Protein AF-A0A914CE18-F1 (afdb_monomer)

Sequence (80 aa):
MHPFLLASCNSLTCPSGQVCVEHTIPCIGRSCKKVPKCVAPGTCEAKECPPSHKCIEKDGPKCIRTIFTEAEVALLSKNN

pLDDT: mean 73.24, std 11.08, range [31.58, 85.62]

Foldseek 3Di:
DDPQPDDAQVRDDAPPQWHWDWDFDPDPPPDTDTGIDTDHPQDLRNDDADPQFDFDCPPTTDTHRDRDDPVRVVVVVVVD

Radius of gyration: 17.22 Å; Cα contacts (8 Å, |Δi|>4): 107; chains: 1; bounding box: 34×40×43 Å

Nearest PDB structures (foldseek):
  8ww0-assembly1_A  TM=5.264E-01  e=2.386E+00  synthetic construct

Structure (mmCIF, N/CA/C/O backbone):
data_AF-A0A914CE18-F1
#
_entry.id   AF-A0A914CE18-F1
#
loop_
_atom_site.group_PDB
_atom_site.id
_atom_site.type_symbol
_atom_site.label_atom_id
_atom_site.label_alt_id
_atom_site.label_comp_id
_atom_site.label_asym_id
_atom_site.label_entity_id
_atom_site.label_seq_id
_atom_site.pdbx_PDB_ins_code
_atom_site.Cartn_x
_atom_site.Cartn_y
_atom_site.Cartn_z
_atom_site.occupancy
_atom_site.B_iso_or_equiv
_atom_site.auth_seq_id
_atom_site.auth_comp_id
_atom_site.auth_asym_id
_atom_site.auth_atom_id
_atom_site.pdbx_PDB_model_num
ATOM 1 N N . MET A 1 1 ? 1.379 -15.523 -23.583 1.00 36.34 1 MET A N 1
ATOM 2 C CA . MET A 1 1 ? 2.181 -15.831 -22.380 1.00 36.34 1 MET A CA 1
ATOM 3 C C . MET A 1 1 ? 1.851 -14.782 -21.322 1.00 36.34 1 MET A C 1
ATOM 5 O O . MET A 1 1 ? 2.179 -13.628 -21.531 1.00 36.34 1 MET A O 1
ATOM 9 N N . HIS A 1 2 ? 1.083 -15.129 -20.283 1.00 31.58 2 HIS A N 1
ATOM 10 C CA . HIS A 1 2 ? 0.684 -14.200 -19.210 1.00 31.58 2 HIS A CA 1
ATOM 11 C C . HIS A 1 2 ? 1.586 -14.437 -17.984 1.00 31.58 2 HIS A C 1
ATOM 13 O O . HIS A 1 2 ? 1.368 -15.419 -17.274 1.00 31.58 2 HIS A O 1
ATOM 19 N N . PRO A 1 3 ? 2.601 -13.594 -17.720 1.00 43.66 3 PRO A N 1
ATOM 20 C CA . PRO A 1 3 ? 3.533 -13.775 -16.609 1.00 43.66 3 PRO A CA 1
ATOM 21 C C . PRO A 1 3 ? 2.945 -13.227 -15.297 1.00 43.66 3 PRO A C 1
ATOM 23 O O . PRO A 1 3 ? 3.510 -12.349 -14.662 1.00 43.66 3 PRO A O 1
ATOM 26 N N . PHE A 1 4 ? 1.787 -13.746 -14.885 1.00 42.91 4 PHE A N 1
ATOM 27 C CA . PHE A 1 4 ? 1.166 -13.451 -13.582 1.00 42.91 4 PHE A CA 1
ATOM 28 C C . PHE A 1 4 ? 1.592 -14.464 -12.500 1.00 42.91 4 PHE A C 1
ATOM 30 O O . PHE A 1 4 ? 0.881 -14.697 -11.521 1.00 42.91 4 PHE A O 1
ATOM 37 N N . LEU A 1 5 ? 2.741 -15.121 -12.690 1.00 49.16 5 LEU A N 1
ATOM 38 C CA . LEU A 1 5 ? 3.285 -16.081 -11.736 1.00 49.16 5 LEU A CA 1
ATOM 39 C C . LEU A 1 5 ? 4.014 -15.334 -10.622 1.00 49.16 5 LEU A C 1
ATOM 41 O O . LEU A 1 5 ? 5.208 -15.095 -10.725 1.00 49.16 5 LEU A O 1
ATOM 45 N N . LEU A 1 6 ? 3.255 -14.977 -9.582 1.00 55.19 6 LEU A N 1
ATOM 46 C CA . LEU A 1 6 ? 3.686 -14.942 -8.176 1.00 55.19 6 LEU A CA 1
ATOM 47 C C . LEU A 1 6 ? 5.094 -14.374 -7.923 1.00 55.19 6 LEU A C 1
ATOM 49 O O . LEU A 1 6 ? 5.838 -14.903 -7.101 1.00 55.19 6 LEU A O 1
ATOM 53 N N . ALA A 1 7 ? 5.478 -13.296 -8.605 1.00 61.12 7 ALA A N 1
ATOM 54 C CA . ALA A 1 7 ? 6.588 -12.503 -8.112 1.00 61.12 7 ALA A CA 1
ATOM 55 C C . ALA A 1 7 ? 6.142 -11.933 -6.757 1.00 61.12 7 ALA A C 1
ATOM 57 O O . ALA A 1 7 ? 4.964 -11.645 -6.569 1.00 61.12 7 ALA A O 1
ATOM 58 N N . SER A 1 8 ? 7.047 -11.792 -5.802 1.00 72.00 8 SER A N 1
ATOM 59 C CA . SER A 1 8 ? 6.903 -10.817 -4.716 1.00 72.00 8 SER A CA 1
ATOM 60 C C . SER A 1 8 ? 7.787 -9.625 -5.062 1.00 72.00 8 SER A C 1
ATOM 62 O O . SER A 1 8 ? 8.579 -9.699 -6.003 1.00 72.00 8 SER A O 1
ATOM 64 N N . CYS A 1 9 ? 7.743 -8.545 -4.285 1.00 78.94 9 CYS A N 1
ATOM 65 C CA . CYS A 1 9 ? 8.677 -7.435 -4.504 1.00 78.94 9 CYS A CA 1
ATOM 66 C C . CYS A 1 9 ? 10.158 -7.811 -4.366 1.00 78.94 9 CYS A C 1
ATOM 68 O O . CYS A 1 9 ? 11.019 -7.084 -4.841 1.00 78.94 9 CYS A O 1
ATOM 70 N N . ASN A 1 10 ? 10.452 -8.975 -3.784 1.00 79.00 10 ASN A N 1
ATOM 71 C CA . ASN A 1 10 ? 11.789 -9.562 -3.759 1.00 79.00 10 ASN A CA 1
ATOM 72 C C . ASN A 1 10 ? 12.253 -10.049 -5.153 1.00 79.00 10 ASN A C 1
ATOM 74 O O . ASN A 1 10 ? 13.426 -9.967 -5.491 1.00 79.00 10 ASN A O 1
ATOM 78 N N . SER A 1 11 ? 11.328 -10.523 -5.991 1.00 75.00 11 SER A N 1
ATOM 79 C CA . SER A 1 11 ? 11.629 -11.085 -7.318 1.00 75.00 11 SER A CA 1
ATOM 80 C C . SER A 1 11 ? 11.227 -10.165 -8.476 1.00 75.00 11 SER A C 1
ATOM 82 O O . SER A 1 11 ? 11.485 -10.496 -9.631 1.00 75.00 11 SER A O 1
ATOM 84 N N . LEU A 1 12 ? 10.581 -9.030 -8.186 1.00 79.69 12 LEU A N 1
ATOM 85 C CA . LEU A 1 12 ? 10.147 -8.052 -9.180 1.00 79.69 12 LEU A CA 1
ATOM 86 C C . LEU A 1 12 ? 11.122 -6.872 -9.227 1.00 79.69 12 LEU A C 1
ATOM 88 O O . LEU A 1 12 ? 1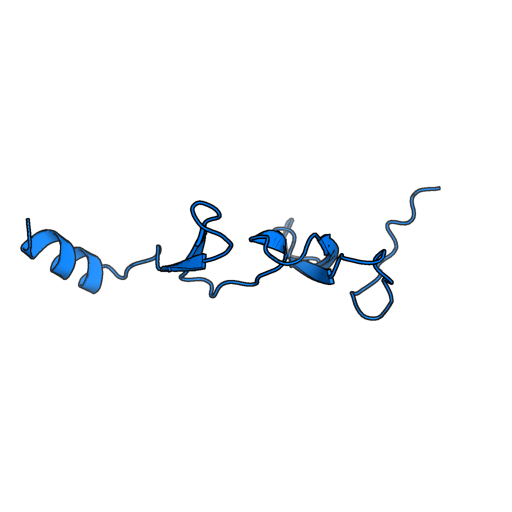1.153 -6.040 -8.322 1.00 79.69 12 LEU A O 1
ATOM 92 N N . THR A 1 13 ? 11.883 -6.762 -10.312 1.00 81.19 13 THR A N 1
ATOM 93 C CA . THR A 1 13 ? 12.683 -5.565 -10.591 1.00 81.19 13 THR A CA 1
ATOM 94 C C . THR A 1 13 ? 11.818 -4.532 -11.302 1.00 81.19 13 THR A C 1
ATOM 96 O O . THR A 1 13 ? 11.377 -4.754 -12.429 1.00 81.19 13 THR A O 1
ATOM 99 N N . CYS A 1 14 ? 11.570 -3.401 -10.645 1.00 82.00 14 CYS A N 1
ATOM 100 C CA . CYS A 1 14 ? 10.834 -2.296 -11.249 1.00 82.00 14 CYS A CA 1
ATOM 101 C C . CYS A 1 14 ? 11.737 -1.439 -12.147 1.00 82.00 14 CYS A C 1
ATOM 103 O O . CYS A 1 14 ? 12.926 -1.290 -11.855 1.00 82.00 14 CYS A O 1
ATOM 105 N N . PRO A 1 15 ? 11.193 -0.860 -13.233 1.00 83.38 15 PRO A N 1
ATOM 106 C CA . PRO A 1 15 ? 11.934 0.073 -14.073 1.00 83.38 15 PRO A CA 1
ATOM 107 C C . PRO A 1 15 ? 12.359 1.320 -13.280 1.00 83.38 15 PRO A C 1
ATOM 109 O O . PRO A 1 15 ? 11.735 1.686 -12.280 1.00 83.38 15 PRO A O 1
ATOM 112 N N . SER A 1 16 ? 13.430 1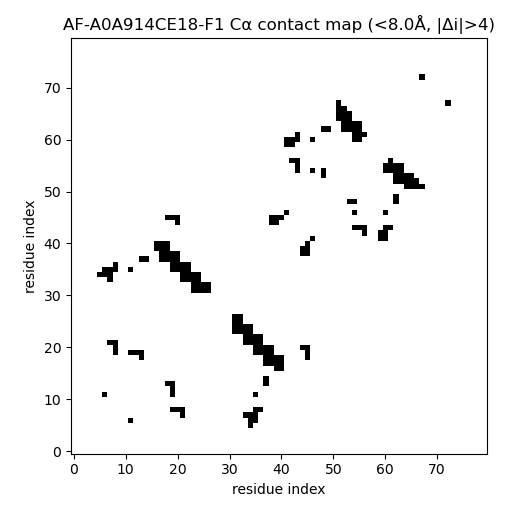.977 -13.736 1.00 78.88 16 SER A N 1
ATOM 113 C CA . SER A 1 16 ? 14.019 3.140 -13.063 1.00 78.88 16 SER A CA 1
ATOM 114 C C . SER A 1 16 ? 12.981 4.221 -12.765 1.00 78.88 16 SER A C 1
ATOM 116 O O . SER A 1 16 ? 12.277 4.687 -13.659 1.00 78.88 16 SER A O 1
ATOM 118 N N . GLY A 1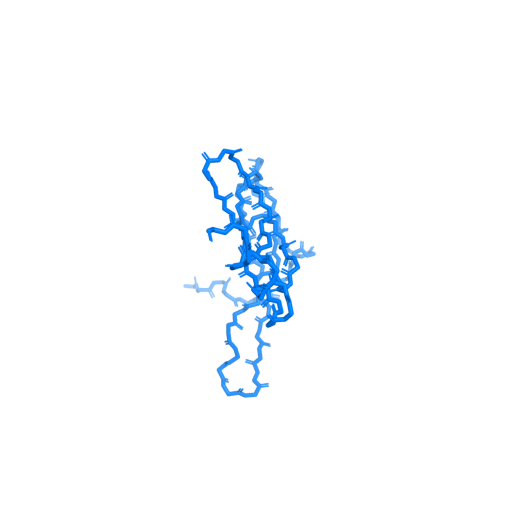 17 ? 12.913 4.631 -11.498 1.00 78.00 17 GLY A N 1
ATOM 119 C CA . GLY A 1 17 ? 11.951 5.623 -11.020 1.00 78.00 17 GLY A CA 1
ATOM 120 C C . GLY A 1 17 ? 10.624 5.044 -10.526 1.00 78.00 17 GLY A C 1
ATOM 121 O O . GLY A 1 17 ? 9.740 5.823 -10.195 1.00 78.00 17 GLY A O 1
ATOM 122 N N . GLN A 1 18 ? 10.472 3.718 -10.441 1.00 85.62 18 GLN A N 1
ATOM 123 C CA . GLN A 1 18 ? 9.342 3.055 -9.781 1.00 85.62 18 GLN A CA 1
ATOM 124 C C . GLN A 1 18 ? 9.797 2.261 -8.554 1.00 85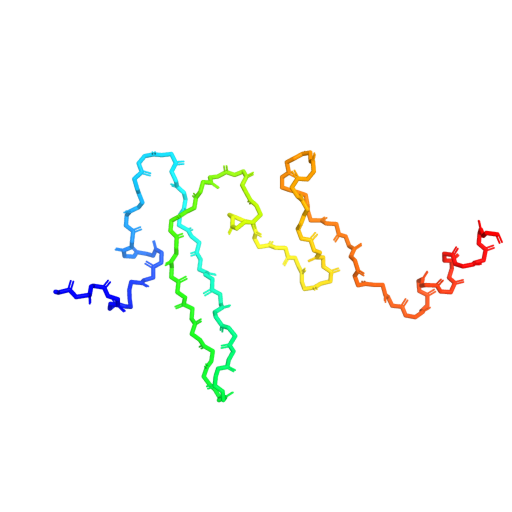.62 18 GLN A C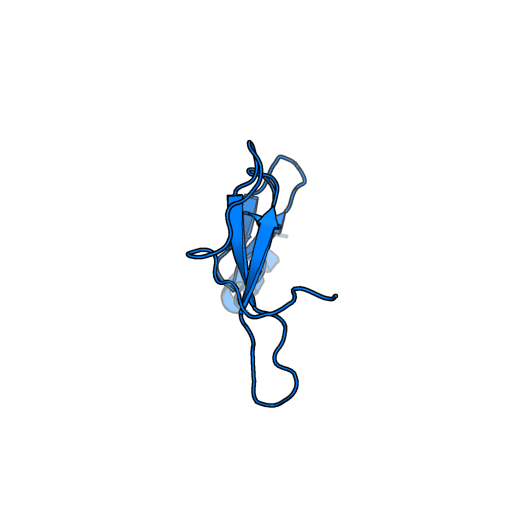 1
ATOM 126 O O . GLN A 1 18 ? 10.933 1.795 -8.478 1.00 85.62 18 GLN A O 1
ATOM 131 N N . VAL A 1 19 ? 8.889 2.087 -7.595 1.00 84.50 19 VAL A N 1
ATOM 132 C CA . VAL A 1 19 ? 9.088 1.253 -6.405 1.00 84.50 19 VAL A CA 1
ATOM 133 C C . VAL A 1 19 ? 8.133 0.069 -6.442 1.00 84.50 19 VAL A C 1
ATOM 135 O O . VAL A 1 19 ? 7.001 0.195 -6.909 1.00 84.50 19 VAL A O 1
ATOM 138 N N . CYS A 1 20 ? 8.588 -1.090 -5.971 1.00 83.94 20 CYS A N 1
ATOM 139 C CA . CYS A 1 20 ? 7.710 -2.242 -5.828 1.00 83.94 20 CYS A CA 1
ATOM 140 C C . CYS A 1 20 ? 6.954 -2.174 -4.502 1.00 83.94 20 CYS A C 1
ATOM 142 O O . CYS A 1 20 ? 7.566 -1.988 -3.451 1.00 83.94 20 CYS A O 1
ATOM 144 N N . VAL A 1 21 ? 5.644 -2.390 -4.556 1.00 84.50 21 VAL A N 1
ATOM 145 C CA . VAL A 1 21 ? 4.767 -2.531 -3.389 1.00 84.50 21 VAL A CA 1
ATOM 146 C C . VAL A 1 21 ? 3.935 -3.803 -3.480 1.00 84.50 21 VAL A C 1
ATOM 148 O O . VAL A 1 21 ? 3.557 -4.227 -4.571 1.00 84.50 21 VAL A O 1
ATOM 151 N N . GLU A 1 22 ? 3.617 -4.412 -2.341 1.00 84.25 22 GLU A N 1
ATOM 152 C CA . GLU A 1 22 ? 2.721 -5.568 -2.287 1.00 84.25 22 GLU A CA 1
ATOM 153 C C . GLU A 1 22 ? 1.285 -5.108 -2.018 1.00 84.25 22 GLU A C 1
ATOM 155 O O . GLU A 1 22 ? 0.927 -4.751 -0.900 1.00 84.25 22 GLU A O 1
ATOM 160 N N . HIS A 1 23 ? 0.433 -5.142 -3.042 1.00 76.62 23 HIS A N 1
ATOM 161 C CA . HIS A 1 23 ? -0.991 -4.859 -2.878 1.00 76.62 23 HIS A CA 1
ATOM 162 C C . HIS A 1 23 ? -1.731 -6.111 -2.436 1.00 76.62 23 HIS A C 1
ATOM 164 O O . HIS A 1 23 ? -1.657 -7.163 -3.072 1.00 76.62 23 HIS A O 1
ATOM 170 N N . THR A 1 24 ? -2.484 -5.995 -1.348 1.00 77.38 24 THR A N 1
ATOM 171 C CA . THR A 1 24 ? -3.398 -7.059 -0.936 1.00 77.38 24 THR A CA 1
ATOM 172 C C . THR A 1 24 ? -4.664 -6.937 -1.771 1.00 77.38 24 THR A C 1
ATOM 174 O O . THR A 1 24 ? -5.440 -6.000 -1.593 1.00 77.38 24 THR A O 1
ATOM 177 N N . ILE A 1 25 ? -4.884 -7.880 -2.689 1.00 78.19 25 ILE A N 1
ATOM 178 C CA . ILE A 1 25 ? -6.171 -7.966 -3.378 1.00 78.19 25 ILE A CA 1
ATOM 179 C C . ILE A 1 25 ? -7.238 -8.468 -2.401 1.00 78.19 25 ILE A C 1
ATOM 181 O O . ILE A 1 25 ? -6.943 -9.341 -1.572 1.00 78.19 25 ILE A O 1
ATOM 185 N N . PRO A 1 26 ? -8.465 -7.912 -2.475 1.00 73.25 26 PRO A N 1
ATOM 186 C CA . PRO A 1 26 ? -9.549 -8.282 -1.581 1.00 73.25 26 PRO A CA 1
ATOM 187 C C . PRO A 1 26 ? -9.750 -9.791 -1.611 1.00 73.25 26 PRO A C 1
ATOM 189 O O . PRO A 1 26 ? -9.667 -10.431 -2.661 1.00 73.25 26 PRO A O 1
ATOM 192 N N . CYS A 1 27 ? -9.969 -10.360 -0.432 1.00 76.81 27 CYS A N 1
ATOM 193 C CA . CYS A 1 27 ? -10.062 -11.798 -0.266 1.00 76.81 27 CYS A CA 1
ATOM 194 C C . CYS A 1 27 ? -11.275 -12.310 -1.049 1.00 76.81 27 CYS A C 1
ATOM 196 O O . CYS A 1 27 ? -12.419 -12.002 -0.716 1.00 76.81 27 CYS A O 1
ATOM 198 N N . ILE A 1 28 ? -11.030 -13.095 -2.098 1.00 73.81 28 ILE A N 1
ATOM 199 C CA . ILE A 1 28 ? -12.101 -13.780 -2.820 1.00 73.81 28 ILE A CA 1
ATOM 200 C C . ILE A 1 28 ? -12.331 -15.092 -2.066 1.00 73.81 28 ILE A C 1
ATOM 202 O O . ILE A 1 28 ? -11.571 -16.053 -2.197 1.00 73.81 28 ILE A O 1
ATOM 206 N N . GLY A 1 29 ? -13.327 -15.096 -1.178 1.00 80.31 29 GLY A N 1
ATOM 207 C CA . GLY A 1 29 ? -13.563 -16.193 -0.238 1.00 80.31 29 GLY A CA 1
ATOM 208 C C . GLY A 1 29 ? -12.572 -16.175 0.933 1.00 80.31 29 GLY A C 1
ATOM 209 O O . GLY A 1 29 ? -12.504 -15.197 1.669 1.00 80.31 29 GLY A O 1
ATOM 210 N N . ARG A 1 30 ? -11.810 -17.262 1.132 1.00 72.75 30 ARG A N 1
ATOM 211 C CA . ARG A 1 30 ? -10.847 -17.407 2.251 1.00 72.75 30 ARG A CA 1
ATOM 212 C C . ARG A 1 30 ? -9.401 -17.042 1.909 1.00 72.75 30 ARG A C 1
ATOM 214 O O . ARG A 1 30 ? -8.537 -17.121 2.776 1.00 72.75 30 ARG A O 1
ATOM 221 N N . SER A 1 31 ? -9.117 -16.678 0.663 1.00 73.31 31 SER A N 1
ATOM 222 C CA . SER A 1 31 ? -7.747 -16.430 0.215 1.00 73.31 31 SER A CA 1
ATOM 223 C C . SER A 1 31 ? -7.584 -14.983 -0.214 1.00 73.31 31 SER A C 1
ATOM 225 O O . SER A 1 31 ? -8.067 -14.566 -1.263 1.00 73.31 31 SER A O 1
ATOM 227 N N . CYS A 1 32 ? -6.866 -14.224 0.603 1.00 79.00 32 CYS A N 1
ATOM 228 C CA . CYS A 1 32 ? -6.311 -12.937 0.219 1.00 79.00 32 CYS A CA 1
ATOM 229 C C . CYS A 1 32 ? -4.964 -13.219 -0.446 1.00 79.00 32 CYS A C 1
ATOM 231 O O . CYS A 1 32 ? -4.158 -13.990 0.080 1.00 79.00 32 CYS A O 1
ATOM 233 N N . LYS A 1 33 ? -4.719 -12.632 -1.611 1.00 76.81 33 LYS A N 1
ATOM 234 C CA . LYS A 1 33 ? -3.423 -12.744 -2.281 1.00 76.81 33 LYS A CA 1
ATOM 235 C C . LYS A 1 33 ? -2.726 -11.396 -2.201 1.00 76.81 33 LYS A C 1
ATOM 237 O O . LYS A 1 33 ? -3.360 -10.355 -2.343 1.00 76.81 33 LYS A O 1
ATOM 242 N N . LYS A 1 34 ? -1.419 -11.425 -1.973 1.00 77.50 34 LYS A N 1
ATOM 243 C CA . LYS A 1 34 ? -0.568 -10.256 -2.169 1.00 77.50 34 LYS A CA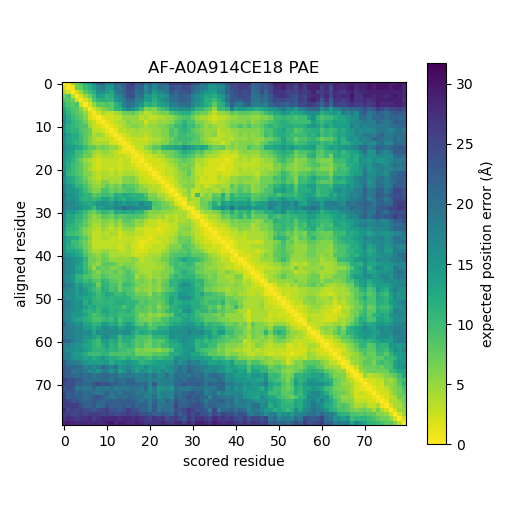 1
ATOM 244 C C . LYS A 1 34 ? -0.020 -10.318 -3.584 1.00 77.50 34 LYS A C 1
ATOM 246 O O . LYS A 1 34 ? 0.453 -11.369 -4.011 1.00 77.50 34 LYS A O 1
ATOM 251 N N . VAL A 1 35 ? -0.151 -9.223 -4.316 1.00 81.00 35 VAL A N 1
ATOM 252 C CA . VAL A 1 35 ? 0.372 -9.076 -5.672 1.00 81.00 35 VAL A CA 1
ATOM 253 C C . VAL A 1 35 ? 1.379 -7.933 -5.669 1.00 81.00 35 VAL A C 1
ATOM 255 O O . VAL A 1 35 ? 1.042 -6.836 -5.220 1.00 81.00 35 VAL A O 1
ATOM 258 N N . PRO A 1 36 ? 2.623 -8.148 -6.120 1.00 82.25 36 PRO A N 1
ATOM 259 C CA . PRO A 1 36 ? 3.562 -7.056 -6.252 1.00 82.25 36 PRO A CA 1
ATOM 260 C C . PRO A 1 36 ? 3.137 -6.181 -7.426 1.00 82.25 36 PRO A C 1
ATOM 262 O O . PRO A 1 36 ? 2.656 -6.659 -8.458 1.00 82.25 36 PRO A O 1
ATOM 265 N N . LYS A 1 37 ? 3.349 -4.885 -7.282 1.00 83.25 37 LYS A N 1
ATOM 266 C CA . LYS A 1 37 ? 3.082 -3.909 -8.323 1.00 83.25 37 LYS A CA 1
ATOM 267 C C . LYS A 1 37 ? 4.184 -2.866 -8.304 1.00 83.25 37 LYS A C 1
ATOM 269 O O . LYS A 1 37 ? 4.532 -2.350 -7.247 1.00 83.25 37 LYS A O 1
ATOM 274 N N . CYS A 1 38 ? 4.720 -2.556 -9.477 1.00 84.50 38 CYS A N 1
ATOM 275 C CA . CYS A 1 38 ? 5.587 -1.399 -9.644 1.00 84.50 38 CYS A CA 1
ATOM 276 C C . CYS A 1 38 ? 4.723 -0.150 -9.756 1.00 84.50 38 CYS A C 1
ATOM 278 O O . CYS A 1 38 ? 3.826 -0.078 -10.598 1.00 84.50 38 CYS A O 1
ATOM 280 N N . VAL A 1 39 ? 4.980 0.819 -8.891 1.00 84.06 39 VAL A N 1
ATOM 281 C CA . VAL A 1 39 ? 4.210 2.057 -8.801 1.00 84.06 39 VAL A CA 1
ATOM 282 C C . VAL A 1 39 ? 5.156 3.244 -8.762 1.00 84.06 39 VAL A C 1
ATOM 284 O O . VAL A 1 39 ? 6.316 3.128 -8.359 1.00 84.06 39 VAL A O 1
ATOM 287 N N . ALA A 1 40 ? 4.670 4.399 -9.206 1.00 83.00 40 ALA A N 1
ATOM 288 C CA . ALA A 1 40 ? 5.444 5.623 -9.102 1.00 83.00 40 ALA A CA 1
ATOM 289 C C . ALA A 1 40 ? 5.615 5.994 -7.615 1.00 83.00 40 ALA A C 1
ATOM 291 O O . ALA A 1 40 ? 4.618 6.027 -6.880 1.00 83.00 40 ALA A O 1
ATOM 292 N N . PRO A 1 41 ? 6.846 6.277 -7.151 1.00 77.56 41 PRO A N 1
ATOM 293 C CA . PRO A 1 41 ? 7.063 6.807 -5.818 1.00 77.56 41 PRO A CA 1
ATOM 294 C C . PRO A 1 41 ? 6.320 8.136 -5.694 1.00 77.56 41 PRO A C 1
ATOM 296 O O . PRO A 1 41 ? 6.197 8.891 -6.657 1.00 77.56 41 PRO A O 1
ATOM 299 N N . GLY A 1 42 ? 5.801 8.420 -4.505 1.00 74.44 42 GLY A N 1
ATOM 300 C CA . GLY A 1 42 ? 5.003 9.627 -4.304 1.00 74.44 42 GLY A CA 1
ATOM 301 C C . GLY A 1 42 ? 3.527 9.483 -4.693 1.00 74.44 42 GLY A C 1
ATOM 302 O O . GLY A 1 42 ? 2.826 10.485 -4.726 1.00 74.44 42 GLY A O 1
ATOM 303 N N . THR A 1 43 ? 3.031 8.268 -4.934 1.00 8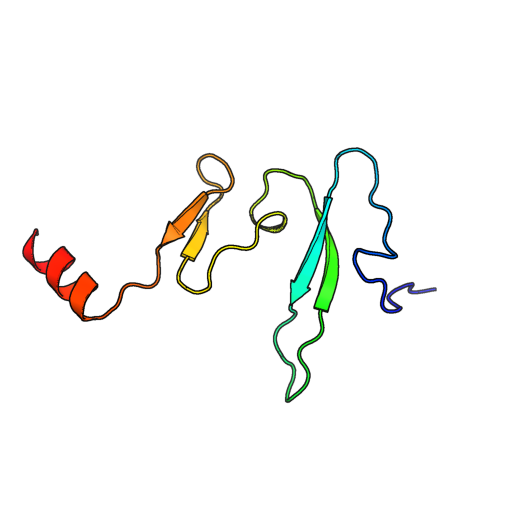0.12 43 THR A N 1
ATOM 304 C CA . THR A 1 43 ? 1.590 7.996 -5.077 1.00 80.12 43 THR A CA 1
ATOM 305 C C . THR A 1 43 ? 1.040 7.309 -3.838 1.00 80.12 43 THR A C 1
ATOM 307 O O . THR A 1 43 ? 1.779 6.721 -3.042 1.00 80.12 43 THR A O 1
ATOM 310 N N . CYS A 1 44 ? -0.276 7.357 -3.670 1.00 77.94 44 CYS A N 1
ATOM 311 C CA . CYS A 1 44 ? -0.935 6.609 -2.607 1.00 77.94 44 CYS A CA 1
ATOM 312 C C . CYS A 1 44 ? -0.812 5.093 -2.775 1.00 77.94 44 CYS A C 1
ATOM 314 O O . CYS A 1 44 ? -0.817 4.367 -1.788 1.00 77.94 44 CYS A O 1
ATOM 316 N N . GLU A 1 45 ? -0.632 4.607 -4.002 1.00 74.06 45 GLU A N 1
ATOM 317 C CA . GLU A 1 45 ? -0.354 3.193 -4.242 1.00 74.06 45 GLU A CA 1
ATOM 318 C C . GLU A 1 45 ? 1.025 2.770 -3.729 1.00 74.06 45 GLU A C 1
ATOM 320 O O . GLU A 1 45 ? 1.181 1.624 -3.319 1.00 74.06 45 GLU A O 1
ATOM 325 N N . ALA A 1 46 ? 1.995 3.691 -3.711 1.00 75.19 46 ALA A N 1
ATOM 326 C CA . ALA A 1 46 ? 3.339 3.474 -3.176 1.00 75.19 46 ALA A CA 1
ATOM 327 C C . ALA A 1 46 ? 3.411 3.512 -1.642 1.00 75.19 46 ALA A C 1
ATOM 329 O O . ALA A 1 46 ? 4.481 3.292 -1.074 1.00 75.19 46 ALA A O 1
ATOM 330 N N . LYS A 1 47 ? 2.307 3.848 -0.966 1.00 72.56 47 LYS A N 1
ATOM 331 C CA . LYS A 1 47 ? 2.296 4.133 0.465 1.00 72.56 47 LYS A CA 1
ATOM 332 C C . LYS A 1 47 ? 1.219 3.323 1.172 1.00 72.56 47 LYS A C 1
ATOM 334 O O . LYS A 1 47 ? 0.031 3.596 1.038 1.00 72.56 47 LYS A O 1
ATOM 339 N N . GLU A 1 48 ? 1.637 2.367 1.994 1.00 72.06 48 GLU A N 1
ATOM 340 C CA . GLU A 1 48 ? 0.718 1.692 2.906 1.00 72.06 48 GLU A CA 1
ATOM 341 C C . GLU A 1 48 ? 0.330 2.650 4.039 1.00 72.06 48 GLU A C 1
ATOM 343 O O . GLU A 1 48 ? 1.150 3.035 4.877 1.00 72.06 48 GLU A O 1
ATOM 348 N N . CYS A 1 49 ? -0.932 3.079 4.045 1.00 73.62 49 CYS A N 1
ATOM 349 C CA . CYS A 1 49 ? -1.498 3.811 5.168 1.00 73.62 49 CYS A CA 1
ATOM 350 C C . CYS A 1 49 ? -2.042 2.830 6.218 1.00 73.62 49 CYS A C 1
ATOM 352 O O . CYS A 1 49 ? -2.529 1.756 5.861 1.00 73.62 49 CYS A O 1
ATOM 354 N N . PRO A 1 50 ? -2.017 3.196 7.513 1.00 77.81 50 PRO A N 1
ATOM 355 C CA . PRO A 1 50 ? -2.664 2.403 8.554 1.00 77.81 50 PRO A CA 1
ATOM 356 C C . PRO A 1 50 ? -4.151 2.176 8.234 1.00 77.81 50 PRO A C 1
ATOM 358 O O . PRO A 1 50 ? -4.760 3.048 7.617 1.00 77.81 50 PRO A O 1
ATOM 361 N N . PRO A 1 51 ? -4.784 1.096 8.723 1.00 72.19 51 PRO A N 1
ATOM 362 C CA . PRO A 1 51 ? -6.177 0.766 8.395 1.00 72.19 51 PRO A CA 1
ATOM 363 C C . PRO A 1 51 ? -7.181 1.879 8.742 1.00 72.19 51 PRO A C 1
ATOM 365 O O . PRO A 1 51 ? -8.196 2.024 8.070 1.00 72.19 51 PRO A O 1
ATOM 368 N N . SER A 1 52 ? -6.893 2.707 9.751 1.00 73.56 52 SER A N 1
ATOM 369 C CA . SER A 1 52 ? -7.737 3.853 10.134 1.00 73.56 52 SER A CA 1
ATOM 370 C C . SER A 1 52 ? -7.537 5.108 9.267 1.00 73.56 52 SER A C 1
ATOM 372 O O . SER A 1 52 ? -8.207 6.126 9.473 1.00 73.56 52 SER A O 1
ATOM 374 N N . HIS A 1 53 ? -6.590 5.074 8.329 1.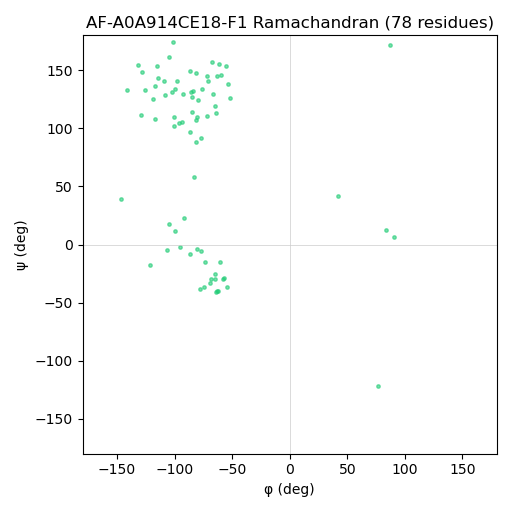00 83.44 53 HIS A N 1
ATOM 375 C CA . HIS A 1 53 ? -6.199 6.198 7.489 1.00 83.44 53 HIS A CA 1
ATOM 376 C C . HIS A 1 53 ? -6.483 5.896 6.020 1.00 83.44 53 HIS A C 1
ATOM 378 O O . HIS A 1 53 ? -6.154 4.832 5.504 1.00 83.44 53 HIS A O 1
ATOM 384 N N . LYS A 1 54 ? -7.034 6.880 5.317 1.00 80.50 54 LYS A N 1
ATOM 385 C CA . LYS A 1 54 ? -7.172 6.867 3.865 1.00 80.50 54 LYS A CA 1
ATOM 386 C C . LYS A 1 54 ? -6.059 7.703 3.259 1.00 80.50 54 LYS A C 1
ATOM 388 O O . LYS A 1 54 ? -5.786 8.815 3.714 1.00 80.50 54 LYS A O 1
ATOM 393 N N . CYS A 1 55 ? -5.418 7.176 2.225 1.00 80.75 55 CYS A N 1
ATOM 394 C CA . CYS A 1 55 ? -4.464 7.963 1.465 1.00 80.75 55 CYS A CA 1
ATOM 395 C C . CYS A 1 55 ? -5.201 8.950 0.547 1.00 80.75 55 CYS A C 1
ATOM 397 O O . CYS A 1 55 ? -6.180 8.585 -0.107 1.00 80.75 55 CYS A O 1
ATOM 399 N N . ILE A 1 56 ? -4.753 10.203 0.526 1.00 82.19 56 ILE A N 1
ATOM 400 C CA . ILE A 1 56 ? -5.308 11.286 -0.290 1.00 82.19 56 ILE A CA 1
ATOM 401 C C . ILE A 1 56 ? -4.167 11.891 -1.114 1.00 82.19 56 ILE A C 1
ATOM 403 O O . ILE A 1 56 ? -3.120 12.203 -0.554 1.00 82.19 56 ILE A O 1
ATOM 407 N N . GLU A 1 57 ? -4.388 12.095 -2.416 1.00 77.69 57 GLU A N 1
ATOM 408 C CA . GLU A 1 57 ? -3.390 12.631 -3.366 1.00 77.69 57 GLU A CA 1
ATOM 409 C C . GLU A 1 57 ? -3.559 14.135 -3.659 1.00 77.69 57 GLU A C 1
ATOM 411 O O . GLU A 1 57 ? -2.933 14.663 -4.571 1.00 77.69 57 GLU A O 1
ATOM 416 N N . LYS A 1 58 ? -4.391 14.854 -2.887 1.00 66.56 58 LYS A N 1
ATOM 417 C CA . LYS A 1 58 ? -4.698 16.283 -3.121 1.00 66.56 58 LYS A CA 1
ATOM 418 C C . LYS A 1 58 ? -3.472 17.211 -3.108 1.00 66.56 58 LYS A C 1
ATOM 420 O O . LYS A 1 58 ? -3.520 18.245 -3.757 1.00 66.56 58 LYS A O 1
ATOM 425 N N . ASP A 1 59 ? -2.435 16.873 -2.343 1.00 69.75 59 ASP A N 1
ATOM 426 C CA . ASP A 1 59 ? -1.215 17.677 -2.148 1.00 69.75 59 ASP A CA 1
ATOM 427 C C . ASP A 1 59 ? 0.003 16.743 -1.969 1.00 69.75 59 ASP A C 1
ATOM 429 O O . ASP A 1 59 ? 0.839 16.902 -1.079 1.00 69.75 59 ASP A O 1
ATOM 433 N N . GLY A 1 60 ? 0.026 1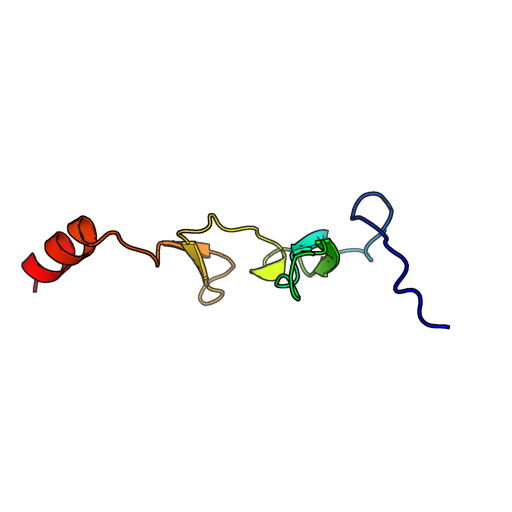5.657 -2.748 1.00 69.88 60 GLY A N 1
ATOM 434 C CA . GLY A 1 60 ? 0.921 14.516 -2.541 1.00 69.88 60 GLY A CA 1
ATOM 435 C C . GLY A 1 60 ? 0.350 13.459 -1.579 1.00 69.88 60 GLY A C 1
ATOM 436 O O . GLY A 1 60 ? -0.696 13.676 -0.964 1.00 69.88 60 GLY A O 1
ATOM 437 N N . PRO A 1 61 ? 1.009 12.294 -1.449 1.00 76.06 61 PRO A N 1
ATOM 438 C CA . PRO A 1 61 ? 0.457 11.102 -0.807 1.00 76.06 61 PRO A CA 1
ATOM 439 C C . PRO A 1 61 ? 0.479 11.231 0.721 1.00 76.06 61 PRO A C 1
ATOM 441 O O . PRO A 1 61 ? 1.447 10.883 1.418 1.00 76.06 61 PRO A O 1
ATOM 444 N N . LYS A 1 62 ? -0.625 11.736 1.272 1.00 79.94 62 LYS A N 1
ATOM 445 C CA . LYS A 1 62 ? -0.814 11.926 2.713 1.00 79.94 62 LYS A CA 1
ATOM 446 C C . LYS A 1 62 ? -1.826 10.913 3.240 1.00 79.94 62 LYS A C 1
ATOM 448 O O . LYS A 1 62 ? -2.926 10.781 2.715 1.00 79.94 62 LYS A O 1
ATOM 453 N N . CYS A 1 63 ? -1.441 10.202 4.299 1.00 79.94 63 CYS A N 1
ATOM 454 C CA . CYS A 1 63 ? -2.349 9.322 5.027 1.00 79.94 63 CYS A CA 1
ATOM 455 C C . CYS A 1 63 ? -3.155 10.196 5.981 1.00 79.94 63 CYS A C 1
ATOM 457 O O . CYS A 1 63 ? -2.608 10.691 6.964 1.00 79.94 63 CYS A O 1
ATOM 459 N N . ILE A 1 64 ? -4.427 10.414 5.677 1.00 81.31 64 ILE A N 1
ATOM 460 C CA . ILE A 1 64 ? -5.321 11.197 6.524 1.00 81.31 64 ILE A CA 1
ATOM 461 C C . ILE A 1 64 ? -6.192 10.219 7.292 1.00 81.31 64 ILE A C 1
ATOM 463 O O . ILE A 1 64 ? -6.747 9.285 6.716 1.00 81.31 64 ILE A O 1
ATOM 467 N N . ARG A 1 65 ? -6.303 10.405 8.604 1.00 79.62 65 ARG A N 1
ATOM 468 C CA . ARG A 1 65 ? -7.208 9.600 9.417 1.00 79.62 65 ARG A CA 1
ATOM 469 C C . ARG A 1 65 ? -8.643 9.887 8.980 1.00 79.62 65 ARG A C 1
ATOM 471 O O . ARG A 1 65 ? -9.083 11.030 9.042 1.00 79.62 65 ARG A O 1
ATOM 478 N N . THR A 1 66 ? -9.345 8.865 8.503 1.00 73.88 66 THR A N 1
ATOM 479 C CA . THR A 1 66 ? -10.739 8.990 8.036 1.00 73.88 66 THR A CA 1
ATOM 480 C C . THR A 1 66 ? -11.695 8.091 8.796 1.00 73.88 66 THR A C 1
ATOM 482 O O . THR A 1 66 ? -12.900 8.308 8.736 1.00 73.88 66 THR A O 1
ATOM 485 N N . ILE A 1 67 ? -11.176 7.083 9.497 1.00 70.44 67 ILE A N 1
ATOM 486 C CA . ILE A 1 67 ? -11.967 6.257 10.400 1.00 70.44 67 ILE A CA 1
ATOM 487 C C . ILE A 1 67 ? -11.781 6.836 11.799 1.00 70.44 67 ILE A C 1
ATOM 489 O O . ILE A 1 67 ? -10.720 6.699 12.418 1.00 70.44 67 ILE A O 1
ATOM 493 N N . PHE A 1 68 ? -12.815 7.534 12.252 1.00 70.19 68 PHE A N 1
ATOM 494 C CA . PHE A 1 68 ? -12.924 8.058 13.604 1.00 70.19 68 PHE A CA 1
ATOM 495 C C . PHE A 1 68 ? -13.775 7.102 14.427 1.00 70.19 68 PHE A C 1
ATOM 497 O O . PHE A 1 68 ? -14.755 6.543 13.935 1.00 70.19 68 PHE A O 1
ATOM 504 N N . THR A 1 69 ? -13.383 6.899 15.677 1.00 70.44 69 THR A N 1
ATOM 505 C CA . THR A 1 69 ? -14.232 6.192 16.639 1.00 70.44 69 THR A CA 1
ATOM 506 C C . THR A 1 69 ? -15.477 7.025 16.958 1.00 70.44 69 THR A C 1
ATOM 508 O O . THR A 1 69 ? -15.453 8.250 16.827 1.00 70.44 69 THR A O 1
ATOM 511 N N . GLU A 1 70 ? -16.564 6.394 17.411 1.00 72.12 70 GLU A N 1
ATOM 512 C CA . GLU A 1 70 ? -17.797 7.105 17.800 1.00 72.12 70 GLU A CA 1
ATOM 513 C C . GLU A 1 70 ? -17.528 8.199 18.846 1.00 72.12 70 GLU A C 1
ATOM 515 O O . GLU A 1 70 ? -18.086 9.293 18.770 1.00 72.12 70 GLU A O 1
ATOM 520 N N . ALA A 1 71 ? -16.593 7.943 19.766 1.00 69.81 71 ALA A N 1
ATOM 521 C CA . ALA A 1 71 ? -16.137 8.921 20.749 1.00 69.81 71 ALA A CA 1
ATOM 522 C C . ALA A 1 71 ? -15.480 10.157 20.102 1.00 69.81 71 ALA A C 1
ATOM 524 O O . ALA A 1 71 ? -15.718 11.281 20.536 1.00 69.81 71 ALA A O 1
ATOM 525 N N . GLU A 1 72 ? -14.687 9.977 19.044 1.00 72.12 72 GLU A N 1
ATOM 526 C CA . GLU A 1 72 ? -14.042 11.082 18.323 1.00 72.12 72 GLU A CA 1
ATOM 527 C C . GLU A 1 72 ? -15.034 11.865 17.454 1.00 72.12 72 GLU A C 1
ATOM 529 O O . GLU A 1 72 ? -14.960 13.093 17.394 1.00 72.12 72 GLU A O 1
ATOM 534 N N . VAL A 1 73 ? -16.007 11.186 16.838 1.00 71.88 73 VAL A N 1
ATOM 535 C CA . VAL A 1 73 ? -17.103 11.842 16.103 1.00 71.88 73 VAL A CA 1
ATOM 536 C C . VAL A 1 73 ? -17.960 12.688 17.050 1.00 71.88 73 VAL A C 1
ATOM 538 O O . VAL A 1 73 ? -18.330 13.815 16.708 1.00 71.88 73 VAL A O 1
ATOM 541 N N . ALA A 1 74 ? -18.226 12.196 18.263 1.00 72.56 74 ALA A N 1
ATOM 542 C CA . ALA A 1 74 ? -18.962 12.933 19.288 1.00 72.56 74 ALA A CA 1
ATOM 543 C C . ALA A 1 74 ? -18.218 14.190 19.776 1.00 72.56 74 ALA A C 1
ATOM 545 O O . ALA A 1 74 ? -18.861 15.164 20.163 1.00 72.56 74 ALA A O 1
ATOM 546 N N . LEU A 1 75 ? -16.881 14.195 19.747 1.00 69.81 75 LEU A N 1
ATOM 547 C CA . LEU A 1 75 ? -16.073 15.377 20.066 1.00 69.81 75 LEU A CA 1
ATOM 548 C C . LEU A 1 75 ? -16.033 16.381 18.905 1.00 69.81 75 LEU A C 1
ATOM 550 O O . LEU A 1 75 ? -16.121 17.581 19.152 1.00 69.81 75 LEU A O 1
ATOM 554 N N . LEU A 1 76 ? -15.967 15.920 17.649 1.00 66.81 76 LEU A N 1
ATOM 555 C CA . LEU A 1 76 ? -16.052 16.805 16.477 1.00 66.81 76 LEU A CA 1
ATOM 556 C C . LEU A 1 76 ? -17.419 17.494 16.373 1.00 66.81 76 LEU A C 1
ATOM 558 O O . LEU A 1 76 ? -17.492 18.681 16.067 1.00 66.81 76 LEU A O 1
ATOM 562 N N . SER A 1 77 ? -18.495 16.760 16.660 1.00 63.00 77 SER A N 1
ATOM 563 C CA . SER A 1 77 ? -19.872 17.258 16.532 1.00 63.00 77 SER A CA 1
ATOM 564 C C . SER A 1 77 ? -20.263 18.260 17.625 1.00 63.00 77 SER A C 1
ATOM 566 O O . SER A 1 77 ? -21.263 18.947 17.480 1.00 63.00 77 SER A O 1
ATOM 568 N N . LYS A 1 78 ? -19.489 18.357 18.715 1.00 60.25 78 LYS A N 1
ATOM 569 C CA . LYS A 1 78 ? -19.703 19.334 19.800 1.00 60.25 78 LYS A CA 1
ATOM 570 C C . LYS A 1 78 ? -19.046 20.695 19.549 1.00 60.25 78 LYS A C 1
ATOM 572 O O . LYS A 1 78 ? -19.281 21.616 20.320 1.00 60.25 78 LYS A O 1
ATOM 577 N N . ASN A 1 79 ? -18.233 20.810 18.498 1.00 55.34 79 ASN A N 1
ATOM 578 C CA . ASN A 1 79 ? -17.573 22.052 18.090 1.00 55.34 79 ASN A CA 1
ATOM 579 C C . ASN A 1 79 ? -18.227 22.694 16.845 1.00 55.34 79 ASN A C 1
ATOM 581 O O . ASN A 1 79 ? -17.576 23.504 16.183 1.00 55.34 79 ASN A O 1
ATOM 585 N N . ASN A 1 80 ? -19.467 22.318 16.496 1.00 47.44 80 ASN A N 1
ATOM 586 C CA . ASN A 1 80 ? -20.280 23.001 15.479 1.00 47.44 80 ASN A CA 1
ATOM 587 C C . ASN A 1 80 ? -21.430 23.765 16.133 1.00 47.44 80 ASN A C 1
ATOM 589 O O . ASN A 1 80 ? -22.137 23.136 16.952 1.00 47.44 80 ASN A O 1
#

Mean predicted aligned error: 11.23 Å

Organism: NCBI:txid290746

Solvent-accessible surface area (backbone atoms only — not comparable to full-atom values): 5048 Å² total; per-residue (Å²): 139,81,89,78,74,81,47,43,54,91,71,47,84,49,62,92,81,39,41,61,32,73,46,72,48,80,52,69,78,93,52,64,47,70,42,48,42,69,31,53,67,73,36,47,83,57,45,92,50,58,92,48,28,45,62,42,68,91,86,45,54,41,65,41,78,70,63,68,53,72,72,54,51,56,55,59,62,70,76,110

Secondary structure (DSSP, 8-state):
----S---TTT--PPTT-EEEEEEEEEETTEEEEEEEEE-TTSGGG----TTEEEE-BTBSEEEE----HHHHHHHGGG-